Protein AF-A0A355F9A9-F1 (afdb_monomer_lite)

Structure (mmCIF, N/CA/C/O backbone):
data_AF-A0A355F9A9-F1
#
_entry.id   AF-A0A355F9A9-F1
#
loop_
_atom_site.group_PDB
_atom_site.id
_atom_site.type_symbol
_atom_site.label_atom_id
_atom_site.label_alt_id
_atom_site.label_comp_id
_atom_site.label_asym_id
_atom_site.label_entity_id
_atom_site.label_seq_id
_atom_site.pdbx_PDB_ins_code
_atom_site.Cartn_x
_atom_site.Cartn_y
_atom_site.Cartn_z
_atom_site.occupancy
_atom_site.B_iso_or_equiv
_atom_site.auth_seq_id
_atom_site.auth_comp_id
_atom_site.auth_asym_id
_atom_site.auth_atom_id
_atom_site.pdbx_PDB_model_num
ATOM 1 N N . LEU A 1 1 ? 18.306 1.631 -14.292 1.00 91.50 1 LEU A N 1
ATOM 2 C CA . LEU A 1 1 ? 18.583 2.643 -15.332 1.00 91.50 1 LEU A CA 1
ATOM 3 C C . LEU A 1 1 ? 17.303 3.404 -15.608 1.00 91.50 1 LEU A C 1
ATOM 5 O O . LEU A 1 1 ? 16.238 2.844 -15.359 1.00 91.50 1 LEU A O 1
ATOM 9 N N . ASP A 1 2 ? 17.417 4.644 -16.071 1.00 96.62 2 ASP A N 1
ATOM 10 C CA . ASP A 1 2 ? 16.256 5.405 -16.523 1.00 96.62 2 ASP A CA 1
ATOM 11 C C . ASP A 1 2 ? 15.800 4.843 -17.883 1.00 96.62 2 ASP A C 1
ATOM 13 O O . ASP A 1 2 ? 16.635 4.610 -18.758 1.00 96.62 2 ASP A O 1
ATOM 17 N N . LEU A 1 3 ? 14.505 4.560 -18.043 1.00 97.19 3 LEU A N 1
ATOM 18 C CA . LEU A 1 3 ? 13.923 3.917 -19.230 1.00 97.19 3 LEU A CA 1
ATOM 19 C C . LEU A 1 3 ? 12.527 4.486 -19.535 1.00 97.19 3 LEU A C 1
ATOM 21 O O . LEU A 1 3 ? 11.815 4.852 -18.600 1.00 97.19 3 LEU A O 1
ATOM 25 N N . PRO A 1 4 ? 12.083 4.535 -20.806 1.00 97.19 4 PRO A N 1
ATOM 26 C CA . PRO A 1 4 ? 10.753 5.036 -21.152 1.00 97.19 4 PRO A CA 1
ATOM 27 C C . PRO A 1 4 ? 9.625 4.293 -20.419 1.00 97.19 4 PRO A C 1
ATOM 29 O O . PRO A 1 4 ? 9.579 3.064 -20.405 1.00 97.19 4 PRO A O 1
ATOM 32 N N . HIS A 1 5 ? 8.693 5.044 -19.828 1.00 97.31 5 HIS A N 1
ATOM 33 C CA . HIS A 1 5 ? 7.509 4.513 -19.153 1.00 97.31 5 HIS A CA 1
ATOM 34 C C . HIS A 1 5 ? 6.368 5.554 -19.213 1.00 97.31 5 HIS A C 1
ATOM 36 O O . HIS A 1 5 ? 6.664 6.744 -19.086 1.00 97.31 5 HIS A O 1
ATOM 42 N N . PRO A 1 6 ? 5.084 5.156 -19.372 1.00 96.38 6 PRO A N 1
ATOM 43 C CA . PRO A 1 6 ? 3.960 6.102 -19.443 1.00 96.38 6 PRO A CA 1
ATOM 44 C C . PRO A 1 6 ? 3.826 6.999 -18.206 1.00 96.38 6 PRO A C 1
ATOM 46 O O . PRO A 1 6 ? 3.514 8.178 -18.312 1.00 96.38 6 PRO A O 1
ATOM 49 N N . ASP A 1 7 ? 4.090 6.437 -17.025 1.00 95.00 7 ASP A N 1
ATOM 50 C CA . ASP A 1 7 ? 4.294 7.206 -15.794 1.00 95.00 7 ASP A CA 1
ATOM 51 C C . ASP A 1 7 ? 5.759 7.691 -15.725 1.00 95.00 7 ASP A C 1
ATOM 53 O O . ASP A 1 7 ? 6.648 6.852 -15.521 1.00 95.00 7 ASP A O 1
ATOM 57 N N . PRO A 1 8 ? 6.029 9.007 -15.852 1.00 95.38 8 PRO A N 1
ATOM 58 C CA . PRO A 1 8 ? 7.382 9.567 -15.854 1.00 95.38 8 PRO A CA 1
ATOM 59 C C . PRO A 1 8 ? 8.082 9.469 -14.495 1.00 95.38 8 PRO A C 1
ATOM 61 O O . PRO A 1 8 ? 9.288 9.679 -14.410 1.00 95.38 8 PRO A O 1
ATOM 64 N N . ARG A 1 9 ? 7.370 9.147 -13.410 1.00 96.12 9 ARG A N 1
ATOM 65 C CA . ARG A 1 9 ? 8.009 8.862 -12.115 1.00 96.12 9 ARG A CA 1
ATOM 66 C C . ARG A 1 9 ? 8.651 7.479 -12.141 1.00 96.12 9 ARG A C 1
ATOM 68 O O . ARG A 1 9 ? 9.753 7.284 -11.639 1.00 96.12 9 ARG A O 1
ATOM 75 N N . ARG A 1 10 ? 7.974 6.523 -12.782 1.00 96.38 10 ARG A N 1
ATOM 76 C CA . ARG A 1 10 ? 8.418 5.129 -12.931 1.00 96.38 10 ARG A CA 1
ATOM 77 C C . ARG A 1 10 ? 9.457 4.919 -14.029 1.00 96.38 10 ARG A C 1
ATOM 79 O O . ARG A 1 10 ? 9.998 3.822 -14.116 1.00 96.38 10 ARG A O 1
ATOM 86 N N . SER A 1 11 ? 9.753 5.943 -14.826 1.00 97.31 11 SER A N 1
ATOM 87 C CA . SER A 1 11 ? 10.856 5.907 -15.789 1.00 97.31 11 SER A CA 1
ATOM 88 C C . SER A 1 11 ? 12.229 6.009 -15.121 1.00 97.31 11 SER A C 1
ATOM 90 O O . SER A 1 11 ? 13.233 5.729 -15.764 1.00 97.31 11 SER A O 1
ATOM 92 N N . ARG A 1 12 ? 12.298 6.407 -13.843 1.00 97.75 12 ARG A N 1
ATOM 93 C CA . ARG A 1 12 ? 13.553 6.613 -13.110 1.00 97.75 12 ARG A CA 1
ATOM 94 C C . ARG A 1 12 ? 14.123 5.305 -12.563 1.00 97.75 12 ARG A C 1
ATOM 96 O O . ARG A 1 12 ? 13.390 4.380 -12.214 1.00 97.75 12 ARG A O 1
ATOM 103 N N . ALA A 1 13 ? 15.444 5.241 -12.432 1.00 97.69 13 ALA A N 1
ATOM 104 C CA . ALA A 1 13 ? 16.174 4.088 -11.928 1.00 97.69 13 ALA A CA 1
ATOM 105 C C . ALA A 1 13 ? 15.717 3.702 -10.507 1.00 97.69 13 ALA A C 1
ATOM 107 O O . ALA A 1 13 ? 16.103 4.334 -9.523 1.00 97.69 13 ALA A O 1
ATOM 108 N N . ALA A 1 14 ? 14.935 2.625 -10.401 1.00 96.50 14 ALA A N 1
ATOM 109 C CA . ALA A 1 14 ? 14.288 2.204 -9.156 1.00 96.50 14 ALA A CA 1
ATOM 110 C C . ALA A 1 14 ? 15.257 1.892 -8.001 1.00 96.50 14 ALA A C 1
ATOM 112 O O . ALA A 1 14 ? 14.912 2.101 -6.847 1.00 96.50 14 ALA A O 1
ATOM 113 N N . ALA A 1 15 ? 16.480 1.443 -8.299 1.00 96.50 15 ALA A N 1
ATOM 114 C CA . ALA A 1 15 ? 17.485 1.134 -7.279 1.00 96.50 15 ALA A CA 1
ATOM 115 C C . ALA A 1 15 ? 18.094 2.377 -6.595 1.00 96.50 15 ALA A C 1
ATOM 117 O O . ALA A 1 15 ? 18.820 2.235 -5.620 1.00 96.50 15 ALA A O 1
ATOM 118 N N . LEU A 1 16 ? 17.829 3.584 -7.108 1.00 97.31 16 LEU A N 1
ATOM 119 C CA . LEU A 1 16 ? 18.410 4.839 -6.611 1.00 97.31 16 LEU A CA 1
ATOM 120 C C . LEU A 1 16 ? 17.348 5.868 -6.203 1.00 97.31 16 LEU A C 1
ATOM 122 O O . LEU A 1 16 ? 17.694 6.985 -5.834 1.00 97.31 16 LEU A O 1
ATOM 126 N N . ASN A 1 17 ? 16.061 5.529 -6.312 1.00 97.31 17 ASN A N 1
ATOM 127 C CA . ASN A 1 17 ? 14.972 6.485 -6.145 1.00 97.31 17 ASN A CA 1
ATOM 128 C C . ASN A 1 17 ? 13.852 5.928 -5.270 1.00 97.31 17 ASN A C 1
ATOM 130 O O . ASN A 1 17 ? 13.538 4.739 -5.298 1.00 97.31 17 ASN A O 1
ATOM 134 N N . ILE A 1 18 ? 13.197 6.844 -4.564 1.00 97.50 18 ILE A N 1
ATOM 135 C CA . ILE A 1 18 ? 11.893 6.634 -3.945 1.00 97.50 18 ILE A CA 1
ATOM 136 C C . ILE A 1 18 ? 10.848 7.103 -4.961 1.00 97.50 18 ILE A C 1
ATOM 138 O O . ILE A 1 18 ? 10.841 8.274 -5.338 1.00 97.50 18 ILE A O 1
ATOM 142 N N . ILE A 1 19 ? 10.003 6.193 -5.448 1.00 97.38 19 ILE A N 1
ATOM 143 C CA . ILE A 1 19 ? 9.109 6.459 -6.587 1.00 97.38 19 ILE A CA 1
ATOM 144 C C . ILE A 1 19 ? 7.646 6.389 -6.132 1.00 97.38 19 ILE A C 1
ATOM 146 O O . ILE A 1 19 ? 7.133 5.282 -5.925 1.00 97.38 19 ILE A O 1
ATOM 150 N N . PRO A 1 20 ? 6.947 7.536 -6.011 1.00 96.62 20 PRO A N 1
ATOM 151 C CA . PRO A 1 20 ? 5.507 7.563 -5.790 1.00 96.62 20 PRO A CA 1
ATOM 152 C C . PRO A 1 20 ? 4.763 6.988 -6.994 1.00 96.62 20 PRO A C 1
ATOM 154 O O . PRO A 1 20 ? 5.064 7.326 -8.142 1.00 96.62 20 PRO A O 1
ATOM 157 N N . THR A 1 21 ? 3.774 6.139 -6.741 1.00 95.19 21 THR A N 1
ATOM 158 C CA . THR A 1 21 ? 2.945 5.534 -7.783 1.00 95.19 21 THR A CA 1
ATOM 159 C C . THR A 1 21 ? 1.556 5.162 -7.256 1.00 95.19 21 THR A C 1
ATOM 161 O O . THR A 1 21 ? 1.285 5.220 -6.056 1.00 95.19 21 THR A O 1
ATOM 164 N N . ALA A 1 22 ? 0.649 4.803 -8.160 1.00 93.12 22 ALA A N 1
ATOM 165 C CA . ALA A 1 22 ? -0.689 4.354 -7.795 1.00 93.12 22 ALA A CA 1
ATOM 166 C C . ALA A 1 22 ? -0.654 2.955 -7.154 1.00 93.12 22 ALA A C 1
ATOM 168 O O . ALA A 1 22 ? 0.204 2.129 -7.472 1.00 93.12 22 ALA A O 1
ATOM 169 N N . THR A 1 23 ? -1.621 2.682 -6.279 1.00 93.00 23 THR A N 1
ATOM 170 C CA . THR A 1 23 ? -1.876 1.354 -5.710 1.00 93.00 23 THR A CA 1
ATOM 171 C C . THR A 1 23 ? -3.281 0.899 -6.072 1.00 93.00 23 THR A C 1
ATOM 173 O O . THR A 1 23 ? -4.213 1.699 -6.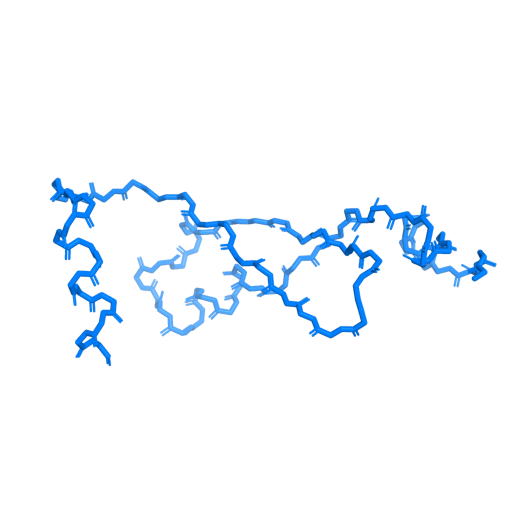089 1.00 93.00 23 THR A O 1
ATOM 176 N N . THR A 1 24 ? -3.445 -0.392 -6.343 1.00 91.62 24 THR A N 1
ATOM 177 C CA . THR A 1 24 ? -4.758 -1.012 -6.565 1.00 91.62 24 THR A CA 1
ATOM 178 C C . THR A 1 24 ?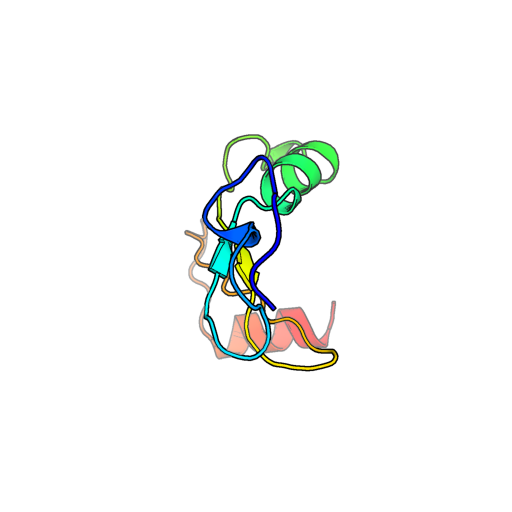 -5.422 -1.459 -5.261 1.00 91.62 24 THR A C 1
ATOM 180 O O . THR A 1 24 ? -6.576 -1.877 -5.281 1.00 91.62 24 THR A O 1
ATOM 183 N N . ALA A 1 25 ? -4.727 -1.344 -4.121 1.00 91.12 25 ALA A N 1
ATOM 184 C CA . ALA A 1 25 ? -5.213 -1.820 -2.827 1.00 91.12 25 ALA A CA 1
ATOM 185 C C . ALA A 1 25 ? -6.534 -1.158 -2.405 1.00 91.12 25 ALA A C 1
ATOM 187 O O . ALA A 1 25 ? -7.425 -1.839 -1.916 1.00 91.12 25 ALA A O 1
ATOM 188 N N . ALA A 1 26 ? -6.692 0.148 -2.640 1.00 87.94 26 ALA A N 1
ATOM 189 C CA . ALA A 1 26 ? -7.902 0.877 -2.257 1.00 87.94 26 ALA A CA 1
ATOM 190 C C . ALA A 1 26 ? -9.160 0.351 -2.974 1.00 87.94 26 ALA A C 1
ATOM 192 O O . ALA A 1 26 ? -10.191 0.146 -2.339 1.00 87.94 26 ALA A O 1
ATOM 193 N N . ALA A 1 27 ? -9.057 0.079 -4.280 1.00 88.44 27 ALA A N 1
ATOM 194 C CA . ALA A 1 27 ? -10.151 -0.502 -5.056 1.00 88.44 27 ALA A CA 1
ATOM 195 C C . ALA A 1 27 ? -10.463 -1.933 -4.590 1.00 88.44 27 ALA A C 1
ATOM 197 O O . ALA A 1 27 ? -11.609 -2.242 -4.281 1.00 88.44 27 ALA A O 1
ATOM 198 N N . ALA A 1 28 ? -9.425 -2.763 -4.424 1.00 92.81 28 ALA A N 1
ATOM 199 C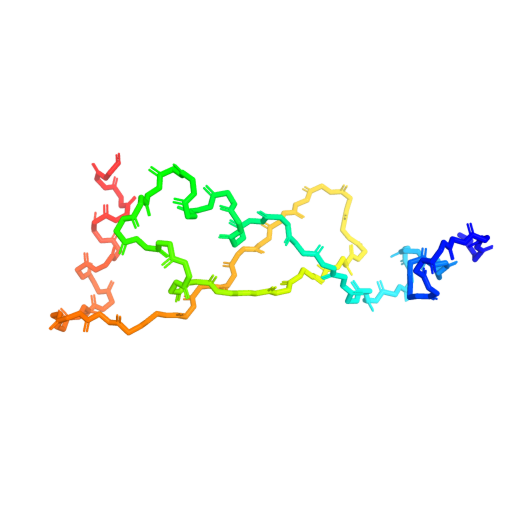 CA . ALA A 1 28 ? -9.579 -4.148 -3.983 1.00 92.81 28 ALA A CA 1
ATOM 200 C C . ALA A 1 28 ? -10.243 -4.268 -2.600 1.00 92.81 28 ALA A C 1
ATOM 202 O O . ALA A 1 28 ? -11.010 -5.198 -2.361 1.00 92.81 28 ALA A O 1
ATOM 203 N N . VAL A 1 29 ? -9.980 -3.325 -1.689 1.00 92.31 29 VAL A N 1
ATOM 204 C CA . VAL A 1 29 ? -10.647 -3.301 -0.380 1.00 92.31 29 VAL A CA 1
ATOM 205 C C . VAL A 1 29 ? -12.142 -3.021 -0.521 1.00 92.31 29 VAL A C 1
ATOM 207 O O . VAL A 1 29 ? -12.923 -3.647 0.185 1.00 92.31 29 VAL A O 1
ATOM 210 N N . GLY A 1 30 ? -12.558 -2.138 -1.432 1.00 91.06 30 GLY A N 1
ATOM 211 C CA . GLY A 1 30 ? -13.980 -1.904 -1.696 1.00 91.06 30 GLY A CA 1
ATOM 212 C C . GLY A 1 30 ? -14.695 -3.139 -2.246 1.00 91.06 30 GLY A C 1
ATOM 213 O O . GLY A 1 30 ? -15.820 -3.418 -1.837 1.00 91.06 30 GLY A O 1
ATOM 214 N N . ASP A 1 31 ? -14.018 -3.903 -3.104 1.00 92.38 31 ASP A N 1
ATOM 215 C CA . ASP A 1 31 ? -14.564 -5.132 -3.690 1.00 92.38 31 ASP A CA 1
ATOM 216 C C . ASP A 1 31 ? -14.674 -6.269 -2.657 1.00 92.38 31 ASP A C 1
ATOM 218 O O . ASP A 1 31 ? -15.663 -7.002 -2.634 1.00 92.38 31 ASP A O 1
ATOM 222 N N . LEU A 1 32 ? -13.675 -6.412 -1.776 1.00 95.06 32 LEU A N 1
ATOM 223 C CA . LEU A 1 32 ? -13.634 -7.459 -0.744 1.00 9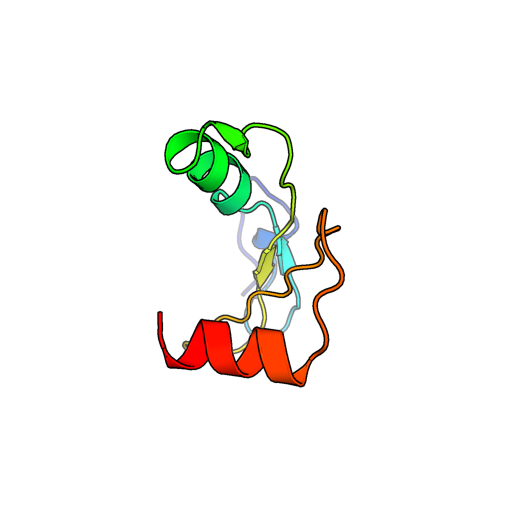5.06 32 LEU A CA 1
ATOM 224 C C . LEU A 1 32 ? -14.478 -7.126 0.490 1.00 95.06 32 LEU A C 1
ATOM 226 O O . LEU A 1 32 ? -15.042 -8.019 1.121 1.00 95.06 32 LEU A O 1
ATOM 230 N N . LEU A 1 33 ? -14.543 -5.847 0.855 1.00 94.25 33 LEU A N 1
ATOM 231 C CA . LEU A 1 33 ? -15.240 -5.338 2.031 1.00 94.25 33 LEU A CA 1
ATOM 232 C C . LEU A 1 33 ? -16.196 -4.221 1.589 1.00 94.25 33 LEU A C 1
ATOM 234 O O . LEU A 1 33 ? -15.876 -3.042 1.754 1.00 94.25 33 LEU A O 1
ATOM 238 N N . PRO A 1 34 ? -17.400 -4.555 1.078 1.00 93.19 34 PRO A N 1
ATOM 239 C CA . PRO A 1 34 ? -18.330 -3.570 0.517 1.00 93.19 34 PRO A CA 1
ATOM 240 C C . PRO A 1 34 ? -18.708 -2.439 1.482 1.00 93.19 34 PRO A C 1
ATOM 242 O O . PRO A 1 34 ? -18.900 -1.300 1.068 1.00 93.19 34 PRO A O 1
ATOM 245 N N . ALA A 1 35 ? -18.743 -2.716 2.791 1.00 94.19 35 ALA A N 1
ATOM 246 C CA . ALA A 1 35 ? -18.986 -1.707 3.829 1.00 94.19 35 ALA A CA 1
ATOM 247 C C . ALA A 1 35 ? -17.880 -0.628 3.927 1.00 94.19 35 ALA A C 1
ATOM 249 O O . ALA A 1 35 ? -18.073 0.415 4.560 1.00 94.19 35 ALA A O 1
ATOM 250 N N . LEU A 1 36 ? -16.716 -0.879 3.320 1.00 92.62 36 LEU A N 1
ATOM 251 C CA . LEU A 1 36 ? -15.567 0.023 3.237 1.00 92.62 36 LEU A CA 1
ATOM 252 C C . LEU A 1 36 ? -15.372 0.618 1.834 1.00 92.62 36 LEU A C 1
ATOM 254 O O . LEU A 1 36 ? -14.428 1.386 1.628 1.00 92.62 36 LEU A O 1
ATOM 258 N N . ALA A 1 37 ? -16.257 0.315 0.879 1.00 92.50 37 ALA A N 1
ATOM 259 C CA . ALA A 1 37 ? -16.177 0.846 -0.475 1.00 92.50 37 ALA A CA 1
ATOM 260 C C . ALA A 1 37 ? -16.174 2.384 -0.469 1.00 92.50 37 ALA A C 1
ATOM 262 O O . ALA A 1 37 ? -17.009 3.031 0.163 1.00 92.50 37 ALA A O 1
ATOM 263 N N . GLY A 1 38 ? -15.181 2.973 -1.139 1.00 91.38 38 GLY A N 1
ATOM 264 C CA . GLY A 1 38 ? -14.989 4.426 -1.198 1.00 91.38 38 GLY A CA 1
ATOM 265 C C . GLY A 1 38 ? -14.509 5.082 0.104 1.00 91.38 38 GLY A C 1
ATOM 266 O O . GLY A 1 38 ? -14.289 6.290 0.114 1.00 91.38 38 GLY A O 1
ATOM 267 N N . ARG A 1 39 ? -14.316 4.323 1.194 1.00 92.94 39 ARG A N 1
ATOM 268 C CA . ARG A 1 39 ? -13.866 4.857 2.496 1.00 92.94 39 ARG A CA 1
ATOM 269 C C . ARG A 1 39 ? -12.353 4.804 2.689 1.00 92.94 39 ARG A C 1
ATOM 271 O O . ARG A 1 39 ? -11.839 5.460 3.590 1.00 92.94 39 ARG A O 1
ATOM 278 N N . ILE A 1 40 ? -11.652 4.017 1.877 1.00 92.19 40 ILE A N 1
ATOM 279 C CA . ILE A 1 40 ? -10.205 3.813 1.971 1.00 92.19 40 ILE A CA 1
ATOM 280 C C . ILE A 1 40 ? -9.556 4.292 0.676 1.00 92.19 40 ILE A C 1
ATOM 282 O O . ILE A 1 40 ? -9.963 3.910 -0.418 1.00 92.19 40 ILE A O 1
ATOM 286 N N . GLY A 1 41 ? -8.533 5.130 0.820 1.00 92.75 41 GLY A N 1
ATOM 287 C CA . GLY A 1 41 ? -7.683 5.610 -0.263 1.00 92.75 41 GLY A CA 1
ATOM 288 C C . GLY A 1 41 ? -6.212 5.440 0.100 1.00 92.75 41 GLY A C 1
ATOM 289 O O . GLY A 1 41 ? -5.872 5.132 1.240 1.00 92.75 41 GLY A O 1
ATOM 290 N N . GLY A 1 42 ? -5.324 5.637 -0.870 1.00 92.69 42 GLY A N 1
ATOM 291 C CA . GLY A 1 42 ? -3.891 5.573 -0.615 1.00 92.69 42 GLY A CA 1
ATOM 292 C C . GLY A 1 42 ? -3.056 5.637 -1.882 1.00 92.69 42 GLY A C 1
ATOM 293 O O . GLY A 1 42 ? -3.566 5.572 -3.001 1.00 92.69 42 GLY A O 1
ATOM 294 N N . GLN A 1 43 ? -1.749 5.742 -1.685 1.00 94.44 43 GLN A N 1
ATOM 295 C CA . GLN A 1 43 ? -0.742 5.688 -2.738 1.00 94.44 43 GLN A CA 1
ATOM 296 C C . GLN A 1 43 ? 0.334 4.671 -2.361 1.00 94.44 43 GLN A C 1
ATOM 298 O O . GLN A 1 43 ? 0.506 4.348 -1.188 1.00 94.44 43 GLN A O 1
ATOM 303 N N . ALA A 1 44 ? 1.066 4.172 -3.352 1.00 95.94 44 ALA A N 1
ATOM 304 C CA . ALA A 1 44 ? 2.230 3.331 -3.118 1.00 95.94 44 ALA A CA 1
ATOM 305 C C . ALA A 1 44 ? 3.512 4.131 -3.317 1.00 95.94 44 ALA A C 1
ATOM 307 O O . ALA A 1 44 ? 3.587 5.068 -4.116 1.00 95.94 44 ALA A O 1
ATOM 308 N N . ILE A 1 45 ? 4.553 3.707 -2.616 1.00 96.69 45 ILE A N 1
ATOM 309 C CA . ILE A 1 45 ? 5.900 4.220 -2.795 1.00 96.69 45 ILE A CA 1
ATOM 310 C C . ILE A 1 45 ? 6.808 3.020 -3.020 1.00 96.69 45 ILE A C 1
ATOM 312 O O . ILE A 1 45 ? 6.864 2.111 -2.195 1.00 96.69 45 ILE A O 1
ATOM 316 N N . ARG A 1 46 ? 7.512 3.002 -4.153 1.00 95.50 46 ARG A N 1
ATOM 317 C CA . ARG A 1 46 ? 8.566 2.015 -4.394 1.00 95.50 46 ARG A CA 1
ATOM 318 C C . ARG A 1 46 ? 9.861 2.520 -3.782 1.00 95.50 46 ARG A C 1
ATOM 320 O O . ARG A 1 46 ? 10.226 3.674 -4.005 1.00 95.50 46 ARG A O 1
ATOM 327 N N . VAL A 1 47 ? 10.540 1.649 -3.048 1.00 96.75 47 VAL A N 1
ATOM 328 C CA . VAL A 1 47 ? 11.828 1.928 -2.409 1.00 96.75 47 VAL A CA 1
ATOM 329 C C . VAL A 1 47 ? 12.880 0.907 -2.864 1.00 96.75 47 VAL A C 1
ATOM 331 O O . VAL A 1 47 ? 12.495 -0.175 -3.313 1.00 96.75 47 VAL A O 1
ATOM 334 N N . PRO A 1 48 ? 14.189 1.213 -2.766 1.00 96.38 48 PRO A N 1
ATOM 335 C CA . PRO A 1 48 ? 15.275 0.338 -3.228 1.00 96.38 48 PRO A CA 1
ATOM 336 C C . PRO A 1 48 ? 15.532 -0.902 -2.350 1.00 96.38 48 PRO A C 1
ATOM 338 O O . PRO A 1 48 ? 16.669 -1.180 -1.972 1.00 96.38 48 PRO A O 1
ATOM 341 N N . THR A 1 49 ? 14.492 -1.657 -2.002 1.00 95.50 49 THR A N 1
ATOM 342 C CA . THR A 1 49 ? 14.610 -2.915 -1.257 1.00 95.50 49 THR A CA 1
ATOM 343 C C . THR A 1 49 ? 14.292 -4.109 -2.170 1.00 95.50 49 THR A C 1
ATOM 345 O O . THR A 1 49 ? 13.330 -4.043 -2.936 1.00 95.50 49 THR A O 1
ATOM 348 N N . PRO A 1 50 ? 15.077 -5.209 -2.135 1.00 92.56 50 PRO A N 1
ATOM 349 C CA . PRO A 1 50 ? 14.905 -6.321 -3.078 1.00 92.56 50 PRO A CA 1
ATOM 350 C C . PRO A 1 50 ? 13.546 -7.030 -3.006 1.00 92.56 50 PRO A C 1
ATOM 352 O O . PRO A 1 50 ? 12.965 -7.339 -4.042 1.00 92.56 50 PRO A O 1
ATOM 355 N N . ALA A 1 51 ? 13.049 -7.311 -1.798 1.00 89.75 51 ALA A N 1
ATOM 356 C CA . ALA A 1 51 ? 11.788 -8.021 -1.590 1.00 89.75 51 ALA A CA 1
ATOM 357 C C . ALA A 1 51 ? 11.257 -7.788 -0.168 1.00 89.75 51 ALA A C 1
ATOM 359 O O . ALA A 1 51 ? 11.529 -8.561 0.746 1.00 89.75 51 ALA A O 1
ATOM 360 N N . VAL A 1 52 ? 10.522 -6.695 0.024 1.00 91.81 52 VAL A N 1
ATOM 361 C CA . VAL A 1 52 ? 9.721 -6.425 1.228 1.00 91.81 52 VAL A CA 1
ATOM 362 C C . VAL A 1 52 ? 8.721 -5.315 0.910 1.00 91.81 52 VAL A C 1
ATOM 364 O O . VAL A 1 52 ? 8.998 -4.449 0.079 1.00 91.81 52 VAL A O 1
ATOM 367 N N . ALA A 1 53 ? 7.570 -5.331 1.574 1.00 93.94 53 ALA A N 1
ATOM 368 C CA . ALA A 1 53 ? 6.592 -4.255 1.517 1.00 93.94 53 ALA A CA 1
ATOM 369 C C . ALA A 1 53 ? 6.154 -3.872 2.933 1.00 93.94 53 ALA A C 1
ATOM 371 O O . ALA A 1 53 ? 6.141 -4.708 3.835 1.00 93.94 53 ALA A O 1
ATOM 372 N N . LEU A 1 54 ? 5.788 -2.605 3.105 1.00 95.00 54 LEU A N 1
ATOM 373 C CA . LEU A 1 54 ? 5.201 -2.070 4.326 1.00 95.00 54 LEU A CA 1
ATOM 374 C C . LEU A 1 54 ? 3.872 -1.407 3.967 1.00 95.00 54 LEU A C 1
ATOM 376 O O . LEU A 1 54 ? 3.782 -0.705 2.958 1.00 95.00 54 LEU A O 1
ATOM 380 N N . LEU A 1 55 ? 2.857 -1.638 4.796 1.00 94.25 55 LEU A N 1
ATOM 381 C CA . LEU A 1 55 ? 1.583 -0.933 4.745 1.00 94.25 55 LEU A CA 1
ATOM 382 C C . LEU A 1 55 ? 1.512 0.009 5.944 1.00 94.25 55 LEU A C 1
ATOM 384 O O . LEU A 1 55 ? 1.611 -0.439 7.083 1.00 94.25 55 LEU A O 1
ATOM 388 N N . ASP A 1 56 ? 1.319 1.293 5.669 1.00 95.31 56 ASP A N 1
ATOM 389 C CA . ASP A 1 56 ? 0.958 2.283 6.677 1.00 95.31 56 ASP A CA 1
ATOM 390 C C . ASP A 1 56 ? -0.538 2.585 6.534 1.00 95.31 56 ASP A C 1
ATOM 392 O O . ASP A 1 56 ? -0.977 3.111 5.507 1.00 95.31 56 ASP A O 1
ATOM 396 N N . LEU A 1 57 ? -1.327 2.166 7.525 1.00 93.94 57 LEU A N 1
ATOM 397 C CA . LEU A 1 57 ? -2.775 2.335 7.545 1.00 93.94 57 LEU A CA 1
ATOM 398 C C . LEU A 1 57 ? -3.160 3.279 8.677 1.00 93.94 57 LEU A C 1
ATOM 400 O O . LEU A 1 57 ? -3.084 2.932 9.855 1.00 93.94 57 LEU A O 1
ATOM 404 N N . VAL A 1 58 ? -3.677 4.439 8.292 1.00 94.06 58 VAL A N 1
ATOM 405 C CA . VAL A 1 58 ? -4.307 5.386 9.206 1.00 94.06 58 VAL A CA 1
ATOM 406 C C . VAL A 1 58 ? -5.814 5.312 9.005 1.00 94.06 58 VAL A C 1
ATOM 408 O O . VAL A 1 58 ? -6.310 5.498 7.895 1.00 94.06 58 VAL A O 1
ATOM 411 N N . ALA A 1 59 ? -6.548 5.032 10.079 1.00 93.44 59 ALA A N 1
ATOM 412 C CA . ALA A 1 59 ? -7.997 4.901 10.048 1.00 93.44 59 ALA A CA 1
ATOM 413 C C . ALA A 1 59 ? -8.636 5.555 11.275 1.00 93.44 59 ALA A C 1
ATOM 415 O O . ALA A 1 59 ? -8.073 5.551 12.369 1.00 93.44 59 ALA A O 1
ATOM 416 N N . VAL A 1 60 ? -9.845 6.081 11.086 1.00 93.69 60 VAL A N 1
ATOM 417 C CA . VAL A 1 60 ? -10.712 6.520 12.182 1.00 93.69 60 VAL A CA 1
ATOM 418 C C . VAL A 1 60 ? -11.631 5.361 12.543 1.00 93.69 60 VAL A C 1
ATOM 420 O O . VAL A 1 60 ? -12.353 4.848 11.686 1.00 93.69 60 VAL A O 1
ATOM 423 N N . THR A 1 61 ? -11.601 4.946 13.805 1.00 93.44 61 THR A N 1
ATOM 424 C CA . THR A 1 61 ? -12.426 3.852 14.319 1.00 93.44 61 THR A CA 1
ATOM 425 C C . THR A 1 61 ? -13.642 4.397 15.062 1.00 93.44 61 THR A C 1
ATOM 427 O O . THR A 1 61 ? -13.575 5.424 15.729 1.00 93.44 61 THR A O 1
ATOM 430 N N . GLU A 1 62 ? -14.768 3.687 14.977 1.00 93.88 62 GLU A N 1
ATOM 431 C CA . GLU A 1 62 ? -16.006 4.055 15.687 1.00 93.88 62 GLU A CA 1
ATOM 432 C C . GLU A 1 62 ? -15.876 3.911 17.207 1.00 93.88 62 GLU A C 1
ATOM 434 O O . GLU A 1 62 ? -16.529 4.616 17.972 1.00 93.88 62 GLU A O 1
ATOM 439 N N . ARG A 1 63 ? -15.024 2.981 17.650 1.00 93.94 63 ARG A N 1
ATOM 440 C CA . ARG A 1 63 ? -14.720 2.742 19.061 1.00 93.94 63 ARG A CA 1
ATOM 441 C C . ARG A 1 63 ? -13.263 3.093 19.346 1.00 93.94 63 ARG A C 1
ATOM 443 O O . ARG A 1 63 ? -12.423 2.877 18.466 1.00 93.94 63 ARG A O 1
ATOM 450 N N . PRO A 1 64 ? -12.938 3.560 20.564 1.00 93.56 64 PRO A N 1
ATOM 451 C CA . PRO A 1 64 ? -11.553 3.708 20.985 1.00 93.56 64 PRO A CA 1
ATOM 452 C C . PRO A 1 64 ? -10.795 2.388 20.813 1.00 93.56 64 PRO A C 1
ATOM 454 O O . PRO A 1 64 ? -11.260 1.339 21.260 1.00 93.56 64 PRO A O 1
ATOM 457 N N . ALA A 1 65 ? -9.626 2.446 20.17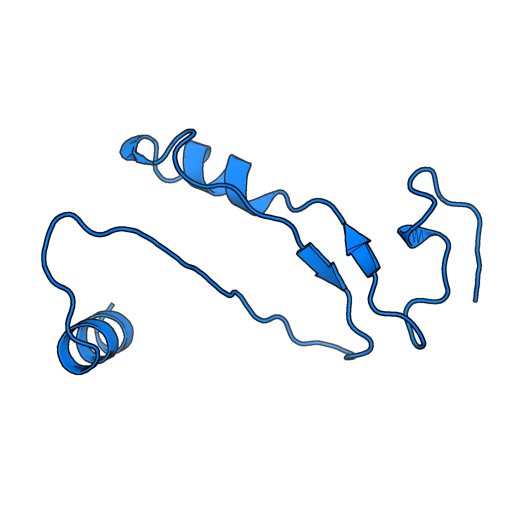9 1.00 92.19 65 ALA A N 1
ATOM 458 C CA . ALA A 1 65 ? -8.759 1.295 19.950 1.00 92.19 65 ALA A CA 1
ATOM 459 C C . ALA A 1 65 ? -7.388 1.539 20.608 1.00 92.19 65 ALA A C 1
ATOM 461 O O . ALA A 1 65 ? -6.457 1.994 19.944 1.00 92.19 65 ALA A O 1
ATOM 462 N N . PRO A 1 66 ? -7.244 1.288 21.925 1.00 95.06 66 PRO A N 1
ATOM 463 C CA . PRO A 1 66 ? -5.952 1.378 22.599 1.00 95.06 66 PRO A CA 1
ATOM 464 C C . PRO A 1 66 ? -4.933 0.437 21.950 1.00 95.06 66 PRO A C 1
ATOM 466 O O . PRO A 1 66 ? -5.281 -0.682 21.570 1.00 95.06 66 PRO A O 1
ATOM 469 N N . ALA A 1 67 ? -3.663 0.848 21.893 1.00 95.25 67 ALA A N 1
ATOM 470 C CA . ALA A 1 67 ? -2.606 0.095 21.210 1.00 95.25 67 ALA A CA 1
ATOM 471 C C . ALA A 1 67 ? -2.508 -1.375 21.662 1.00 95.25 67 ALA A C 1
ATOM 473 O O . ALA A 1 67 ? -2.365 -2.267 20.830 1.00 95.25 67 ALA A O 1
ATOM 474 N N . ALA A 1 68 ? -2.653 -1.643 22.965 1.00 95.62 68 ALA A N 1
ATOM 475 C CA . ALA A 1 68 ? -2.623 -3.002 23.507 1.00 95.62 68 ALA A CA 1
ATOM 476 C C . ALA A 1 68 ? -3.781 -3.877 22.992 1.00 95.62 68 ALA A C 1
ATOM 478 O O . ALA A 1 68 ? -3.560 -5.025 22.615 1.00 95.62 68 ALA A O 1
ATOM 479 N N . ALA A 1 69 ? -5.000 -3.328 22.930 1.00 93.94 69 ALA A N 1
ATOM 480 C CA . ALA A 1 69 ? -6.170 -4.045 22.426 1.00 93.94 69 ALA A CA 1
ATOM 481 C C . ALA A 1 69 ? -6.053 -4.319 20.919 1.00 93.94 69 ALA A C 1
ATOM 483 O O . ALA A 1 69 ? -6.371 -5.415 20.465 1.00 93.94 69 ALA A O 1
ATOM 484 N N . LEU A 1 70 ? -5.538 -3.349 20.154 1.00 93.94 70 LEU A N 1
ATOM 485 C CA . LEU A 1 70 ? -5.288 -3.512 18.723 1.00 93.94 70 LEU A CA 1
ATOM 486 C C . LEU A 1 70 ? -4.231 -4.601 18.457 1.00 93.94 70 LEU A C 1
ATOM 488 O O . LEU A 1 70 ? -4.439 -5.472 17.618 1.00 93.94 70 LEU A O 1
ATOM 492 N N . ALA A 1 71 ? -3.127 -4.595 19.212 1.00 95.00 71 ALA A N 1
ATOM 493 C CA . ALA A 1 71 ? -2.060 -5.589 19.089 1.00 95.00 71 ALA A CA 1
ATOM 494 C C . ALA A 1 71 ? -2.500 -7.011 19.479 1.00 95.00 71 ALA A C 1
ATOM 496 O O . ALA A 1 71 ? -1.944 -7.982 18.971 1.00 95.00 71 ALA A O 1
ATOM 497 N N . GLU A 1 72 ? -3.455 -7.162 20.398 1.00 95.69 72 GLU A N 1
ATOM 498 C CA . GLU A 1 72 ? -4.056 -8.465 20.711 1.00 95.69 72 GLU A CA 1
ATOM 499 C C . GLU A 1 72 ? -4.996 -8.940 19.595 1.00 95.69 72 GLU A C 1
ATOM 501 O O . GLU A 1 72 ? -4.913 -10.093 19.172 1.00 95.69 72 GLU A O 1
ATOM 506 N N . ALA A 1 73 ? -5.828 -8.0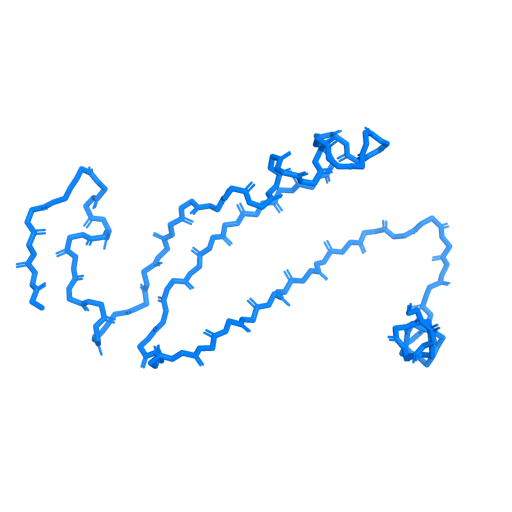43 19.055 1.00 94.44 73 ALA A N 1
ATOM 507 C CA . ALA A 1 73 ? -6.715 -8.362 17.938 1.00 94.44 73 ALA A CA 1
ATOM 508 C C . ALA A 1 73 ? -5.936 -8.864 16.709 1.00 94.44 73 ALA A C 1
ATOM 510 O O . ALA A 1 73 ? -6.305 -9.876 16.127 1.00 94.44 73 ALA A O 1
ATOM 511 N N . PHE A 1 74 ? -4.816 -8.222 16.356 1.00 94.62 74 PHE A N 1
ATOM 512 C CA . PHE A 1 74 ? -3.968 -8.677 15.243 1.00 94.62 74 PHE A CA 1
ATOM 513 C C . PHE A 1 74 ? -3.210 -9.982 15.515 1.00 94.62 74 PHE A C 1
ATOM 515 O O . PHE A 1 74 ? -2.816 -10.649 14.566 1.00 94.62 74 PHE A O 1
ATOM 522 N N . ARG A 1 75 ? -2.965 -10.345 16.780 1.00 95.81 75 ARG A N 1
ATOM 523 C CA . ARG A 1 75 ? -2.284 -11.604 17.132 1.00 95.81 75 ARG A CA 1
ATOM 524 C C . ARG A 1 75 ? -3.212 -12.817 17.121 1.00 95.81 75 ARG A C 1
ATOM 526 O O . ARG A 1 75 ? -2.718 -13.932 16.999 1.00 95.81 75 ARG A O 1
ATOM 533 N N . THR A 1 76 ? -4.513 -12.602 17.311 1.00 95.94 76 THR A N 1
ATOM 534 C CA . THR A 1 76 ? -5.524 -13.665 17.454 1.00 95.94 76 THR A CA 1
ATOM 535 C C . THR A 1 76 ? -6.412 -13.850 16.223 1.00 95.94 76 THR A C 1
ATOM 537 O O . THR A 1 76 ? -7.118 -14.854 16.152 1.00 95.94 76 THR A O 1
ATOM 540 N N . ALA A 1 77 ? -6.386 -12.897 15.286 1.00 87.50 77 ALA A N 1
ATOM 541 C CA . ALA A 1 77 ? -7.034 -12.984 13.977 1.00 87.50 77 ALA A CA 1
ATOM 542 C C . ALA A 1 77 ? -6.313 -13.967 13.043 1.00 87.50 77 ALA A C 1
ATOM 544 O O . ALA A 1 77 ? -7.027 -14.635 12.263 1.00 87.50 77 ALA A O 1
#

pLDDT: mean 94.32, std 2.28, range [87.5, 97.75]

Sequence (77 aa):
LDLPHPDPRRSRAAALNIIPTATTAAAAVGDLLPALAGRIGGQAIRVPTPAVALLDLVAVTERPAPAAALAEAFRTA

Secondary structure (DSSP, 8-state):
-----SSTTTTS-GGG--EEE--SHHHHHHHH-GGGTTT----EEE-S-SS----------SS---HHHHHHHHHH-

Radius of gyration: 16.75 Å; chains: 1; bounding box: 38×23×45 Å

Foldseek 3Di:
DQADDPPNQVSDDLLVDWGKAADCVLVVCCVVPVVCNPVDDDIDIRHNDPDDDDDDDDDDDPDDDPPVNVVVVVVVD